Protein AF-A0A1Q2LIF9-F1 (afdb_monomer_lite)

Radius of gyration: 16.35 Å; chains: 1; bounding box: 36×36×46 Å

Sequence (125 aa):
MTSGYIHPVTNRDITDSIAKRSIDFNRHIFSNQCKKQYVRYAAAPLIGGGVLINEVSQVFLYGLMSGVDEKGLGAFAWDILKAQGRKLNKAGVDLESDKENIKELDSVLQDLLPKIPLYKNLGIL

Structure (mmCIF, N/CA/C/O backbone):
data_AF-A0A1Q2LIF9-F1
#
_entry.id   AF-A0A1Q2LIF9-F1
#
loop_
_atom_site.group_PDB
_atom_site.id
_atom_site.type_symbol
_atom_site.label_atom_id
_atom_site.label_alt_id
_atom_site.label_comp_id
_atom_site.label_asym_id
_atom_site.label_entity_id
_atom_site.label_seq_id
_atom_site.pdbx_PDB_ins_code
_atom_site.Cartn_x
_atom_site.Cartn_y
_atom_site.Cartn_z
_atom_site.occupancy
_atom_site.B_iso_or_equiv
_atom_site.auth_seq_id
_atom_site.auth_comp_id
_atom_site.auth_asym_id
_atom_site.auth_atom_id
_atom_site.pdbx_PDB_model_num
ATOM 1 N N . MET A 1 1 ? -7.284 -26.997 -29.382 1.00 43.12 1 MET A N 1
ATOM 2 C CA . MET A 1 1 ? -7.148 -25.893 -28.410 1.00 43.12 1 MET A CA 1
ATOM 3 C C . MET A 1 1 ? -5.666 -25.658 -28.189 1.00 43.12 1 MET A C 1
ATOM 5 O O . MET A 1 1 ? -5.025 -26.484 -27.555 1.00 43.12 1 MET A O 1
ATOM 9 N N . THR A 1 2 ? -5.093 -24.621 -28.794 1.00 40.69 2 THR A N 1
ATOM 10 C CA . THR A 1 2 ? -3.675 -24.295 -28.603 1.00 40.69 2 THR A CA 1
ATOM 11 C C . THR A 1 2 ? -3.536 -23.676 -27.218 1.00 40.69 2 THR A C 1
ATOM 13 O O . THR A 1 2 ? -3.997 -22.561 -26.993 1.00 40.69 2 THR A O 1
ATOM 16 N N . SER A 1 3 ? -2.991 -24.436 -26.268 1.00 49.91 3 SER A N 1
ATOM 17 C CA . SER A 1 3 ? -2.669 -23.944 -24.929 1.00 49.91 3 SER A CA 1
ATOM 18 C C . SER A 1 3 ? -1.650 -22.813 -25.077 1.00 49.91 3 SER A C 1
ATOM 20 O O . 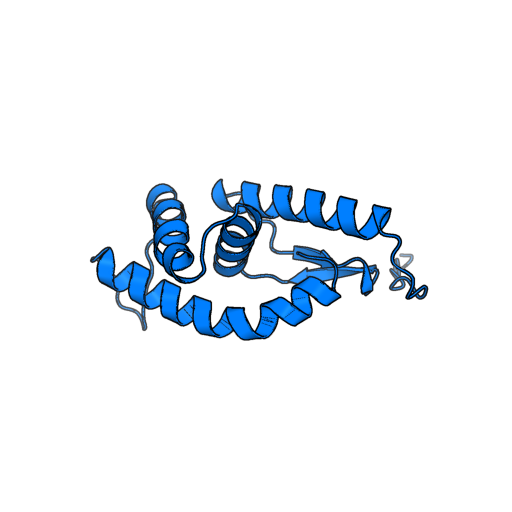SER A 1 3 ? -0.506 -23.056 -25.456 1.00 49.91 3 SER A O 1
ATOM 22 N N . GLY A 1 4 ? -2.086 -21.569 -24.881 1.00 43.19 4 GLY A N 1
ATOM 23 C CA . GLY A 1 4 ? -1.225 -20.393 -24.937 1.00 43.19 4 GLY A CA 1
ATOM 24 C C . GLY A 1 4 ? -0.286 -20.389 -23.738 1.00 43.19 4 GLY A C 1
ATOM 25 O O . GLY A 1 4 ? -0.643 -19.893 -22.675 1.00 43.19 4 GLY A O 1
ATOM 26 N N . TYR A 1 5 ? 0.900 -20.972 -23.891 1.00 51.69 5 TYR A N 1
ATOM 27 C CA . TYR A 1 5 ? 1.946 -20.882 -22.880 1.00 51.69 5 TYR A CA 1
ATOM 28 C C . TYR A 1 5 ? 2.540 -19.473 -22.918 1.00 51.69 5 TYR A C 1
ATOM 30 O O . TYR A 1 5 ? 3.199 -19.087 -23.882 1.00 51.69 5 TYR A O 1
ATOM 38 N N . ILE A 1 6 ? 2.285 -18.694 -21.870 1.00 56.66 6 ILE A N 1
ATOM 39 C CA . ILE A 1 6 ? 2.965 -17.420 -21.644 1.00 56.66 6 ILE A CA 1
ATOM 40 C C . ILE A 1 6 ? 4.330 -17.771 -21.051 1.00 56.66 6 ILE A C 1
ATOM 42 O O . ILE A 1 6 ? 4.413 -18.225 -19.910 1.00 56.66 6 ILE A O 1
ATOM 46 N N . HIS A 1 7 ? 5.397 -17.620 -21.833 1.00 49.25 7 HIS A N 1
ATOM 47 C CA . HIS A 1 7 ? 6.750 -17.743 -21.300 1.00 49.25 7 HIS A CA 1
ATOM 48 C C . HIS A 1 7 ? 7.087 -16.478 -20.497 1.00 49.25 7 HIS A C 1
ATOM 50 O O . HIS A 1 7 ? 6.929 -15.378 -21.034 1.00 49.25 7 HIS A O 1
ATOM 56 N N . PRO A 1 8 ? 7.564 -16.597 -19.243 1.00 58.50 8 PRO A N 1
ATOM 57 C CA . PRO A 1 8 ? 8.128 -15.453 -18.540 1.00 58.50 8 PRO A CA 1
ATOM 58 C C . PRO A 1 8 ? 9.293 -14.897 -19.361 1.00 58.50 8 PRO A C 1
ATOM 60 O O . PRO A 1 8 ? 10.066 -15.661 -19.949 1.00 58.50 8 PRO A O 1
ATOM 63 N N . VAL A 1 9 ? 9.391 -13.568 -19.435 1.00 60.25 9 VAL A N 1
ATOM 64 C CA . VAL A 1 9 ? 10.463 -12.902 -20.178 1.00 60.25 9 VAL A CA 1
ATOM 65 C C . VAL A 1 9 ? 11.810 -13.374 -19.620 1.00 60.25 9 VAL A C 1
ATOM 67 O O . VAL A 1 9 ? 12.089 -13.253 -18.432 1.00 60.25 9 VAL A O 1
ATOM 70 N N . THR A 1 10 ? 12.628 -14.001 -20.463 1.00 51.81 10 THR A N 1
ATOM 71 C CA . THR A 1 10 ? 13.927 -14.570 -20.067 1.00 51.81 10 THR A CA 1
ATOM 72 C C . THR A 1 10 ? 15.042 -13.530 -20.043 1.00 51.81 10 THR A C 1
ATOM 74 O O . THR A 1 10 ? 16.123 -13.809 -19.522 1.00 51.81 10 THR A O 1
ATOM 77 N N . ASN A 1 11 ? 14.787 -12.331 -20.577 1.00 56.97 11 ASN A N 1
ATOM 78 C CA . ASN A 1 11 ? 15.718 -11.220 -20.483 1.00 56.97 11 ASN A CA 1
ATOM 79 C C . ASN A 1 11 ? 15.602 -10.568 -19.099 1.00 56.97 11 ASN A C 1
ATOM 81 O O . ASN A 1 11 ? 14.568 -9.991 -18.769 1.00 56.97 11 ASN A O 1
ATOM 85 N N . ARG A 1 12 ? 16.660 -10.691 -18.293 1.00 57.16 12 ARG A N 1
ATOM 86 C CA . ARG A 1 12 ? 16.733 -10.118 -16.939 1.00 57.16 12 ARG A CA 1
ATOM 87 C C . ARG A 1 12 ? 16.942 -8.604 -16.948 1.00 57.16 12 ARG A C 1
ATOM 89 O O . ARG A 1 12 ? 16.756 -7.972 -15.911 1.00 57.16 12 ARG A O 1
ATOM 96 N N . ASP A 1 13 ? 17.299 -8.035 -18.098 1.00 65.62 13 ASP A N 1
ATOM 97 C CA . ASP A 1 13 ? 17.520 -6.603 -18.242 1.00 65.62 13 ASP A CA 1
ATOM 98 C C . ASP A 1 13 ? 16.179 -5.884 -18.425 1.00 65.62 13 ASP A C 1
ATOM 100 O O . ASP A 1 13 ? 15.670 -5.702 -19.535 1.00 65.62 13 ASP A O 1
ATOM 104 N N . ILE A 1 14 ? 15.583 -5.480 -17.302 1.00 69.19 14 ILE A N 1
ATOM 105 C CA . ILE A 1 14 ? 14.478 -4.523 -17.305 1.00 69.19 14 ILE A CA 1
ATOM 106 C C . ILE A 1 14 ? 15.067 -3.165 -17.677 1.00 69.19 14 ILE A C 1
ATOM 108 O O . ILE A 1 14 ? 15.889 -2.619 -16.946 1.00 69.19 14 ILE A O 1
ATOM 112 N N . THR A 1 15 ? 14.631 -2.587 -18.792 1.00 80.00 15 THR A N 1
ATOM 113 C CA . THR A 1 15 ? 14.965 -1.192 -19.083 1.00 80.00 15 THR A CA 1
ATOM 114 C C . THR A 1 15 ? 14.233 -0.276 -18.105 1.00 80.00 15 THR A C 1
ATOM 116 O O . THR A 1 15 ? 13.072 -0.519 -17.763 1.00 80.00 15 THR A O 1
ATOM 119 N N . ASP A 1 16 ? 14.847 0.849 -17.739 1.00 79.69 16 ASP A N 1
ATOM 120 C CA . ASP A 1 16 ? 14.213 1.860 -16.877 1.00 79.69 16 ASP A CA 1
ATOM 121 C C . ASP A 1 16 ? 12.833 2.297 -17.400 1.00 79.69 16 ASP A C 1
ATOM 123 O O . ASP A 1 16 ? 11.912 2.583 -16.636 1.00 79.69 16 ASP A O 1
ATOM 127 N N . SER A 1 17 ? 12.649 2.289 -18.725 1.00 83.44 17 SER A N 1
ATOM 128 C CA . SER A 1 17 ? 11.373 2.586 -19.378 1.00 83.44 17 SER A CA 1
ATOM 129 C C . SER A 1 17 ? 10.277 1.546 -19.105 1.00 83.44 17 SER A C 1
ATOM 131 O O . SER A 1 17 ? 9.112 1.925 -18.968 1.00 83.44 17 SER A O 1
ATOM 133 N N . ILE A 1 18 ? 10.618 0.255 -19.009 1.00 84.69 18 ILE A N 1
ATOM 134 C CA . ILE A 1 18 ? 9.679 -0.827 -18.675 1.00 84.69 18 ILE A CA 1
ATOM 135 C C . ILE A 1 18 ? 9.335 -0.773 -17.187 1.00 84.69 18 ILE A C 1
ATOM 137 O O . ILE A 1 18 ? 8.155 -0.861 -16.838 1.00 84.69 18 ILE A O 1
ATOM 141 N N . ALA A 1 19 ? 10.338 -0.577 -16.326 1.00 84.62 19 ALA A N 1
ATOM 142 C CA . ALA A 1 19 ? 10.132 -0.421 -14.888 1.00 84.62 19 ALA A CA 1
ATOM 143 C C . ALA A 1 19 ? 9.198 0.762 -14.603 1.00 84.62 19 ALA A C 1
ATOM 145 O O . ALA A 1 19 ? 8.153 0.588 -13.982 1.00 84.62 19 ALA A O 1
ATOM 146 N N . LYS A 1 20 ? 9.490 1.938 -15.174 1.00 88.94 20 LYS A N 1
ATOM 147 C CA . LYS A 1 20 ? 8.671 3.144 -15.002 1.00 88.94 20 LYS A CA 1
ATOM 148 C C . LYS A 1 20 ? 7.223 2.945 -15.452 1.00 88.94 20 LYS A C 1
ATOM 150 O O . LYS A 1 20 ? 6.305 3.260 -14.705 1.00 88.94 20 LYS A O 1
ATOM 155 N N . ARG A 1 21 ? 7.002 2.371 -16.641 1.00 90.25 21 ARG A N 1
ATOM 156 C CA . ARG A 1 21 ? 5.643 2.089 -17.141 1.00 90.25 21 ARG A CA 1
ATOM 157 C C . ARG A 1 21 ? 4.889 1.104 -16.250 1.00 90.25 21 ARG A C 1
ATOM 159 O O . ARG A 1 21 ? 3.689 1.270 -16.057 1.00 90.25 21 ARG A O 1
ATOM 166 N N . SER A 1 22 ? 5.580 0.095 -15.721 1.00 91.00 22 SER A N 1
ATOM 167 C CA . SER A 1 22 ? 4.980 -0.892 -14.819 1.00 91.00 22 SER A CA 1
ATOM 168 C C . SER A 1 22 ? 4.588 -0.256 -13.487 1.00 91.00 22 SER A C 1
ATOM 170 O O . SER A 1 22 ? 3.481 -0.486 -13.013 1.00 91.00 22 SER A O 1
ATOM 172 N N . ILE A 1 23 ? 5.441 0.610 -12.935 1.00 92.56 23 ILE A N 1
ATOM 173 C CA . ILE A 1 23 ? 5.164 1.394 -11.725 1.00 92.56 23 ILE A CA 1
ATOM 174 C C . ILE A 1 23 ? 3.966 2.330 -11.949 1.00 92.56 23 ILE A C 1
ATOM 176 O O . ILE A 1 23 ? 3.054 2.361 -11.124 1.00 92.56 23 ILE A O 1
ATOM 180 N N . ASP A 1 24 ? 3.910 3.047 -13.076 1.00 92.81 24 ASP A N 1
ATOM 181 C CA . ASP A 1 24 ? 2.786 3.933 -13.417 1.00 92.81 24 ASP A CA 1
ATOM 182 C C . ASP A 1 24 ? 1.472 3.149 -13.584 1.00 92.81 24 ASP A C 1
ATOM 184 O O . ASP A 1 24 ? 0.418 3.560 -13.087 1.00 92.81 24 ASP A O 1
ATOM 188 N N . PHE A 1 25 ? 1.533 1.983 -14.233 1.00 92.56 25 PHE A N 1
ATOM 189 C CA . PHE A 1 25 ? 0.393 1.078 -14.363 1.00 92.56 25 PHE A CA 1
ATOM 190 C C . PHE A 1 25 ? -0.071 0.552 -12.998 1.00 92.56 25 PHE A C 1
ATOM 192 O O . PHE A 1 25 ? -1.254 0.648 -12.671 1.00 92.56 25 PHE A O 1
ATOM 199 N N . ASN A 1 26 ? 0.850 0.064 -12.166 1.00 94.44 26 ASN A N 1
ATOM 200 C CA . ASN A 1 26 ? 0.551 -0.435 -10.825 1.00 94.44 26 ASN A CA 1
ATOM 201 C C . ASN A 1 26 ? -0.045 0.654 -9.936 1.00 94.44 26 ASN A C 1
ATOM 203 O O . ASN A 1 26 ? -1.041 0.409 -9.261 1.00 94.44 26 ASN A O 1
ATOM 207 N N . ARG A 1 27 ? 0.481 1.882 -10.005 1.00 93.56 27 ARG A N 1
ATOM 208 C CA . ARG A 1 27 ? -0.093 3.050 -9.327 1.00 93.56 27 ARG A CA 1
ATOM 209 C C . ARG A 1 27 ? -1.555 3.254 -9.714 1.00 93.56 27 ARG A C 1
ATOM 211 O O . ARG A 1 27 ? -2.388 3.482 -8.838 1.00 93.56 27 ARG A O 1
ATOM 218 N N . HIS A 1 28 ? -1.878 3.163 -11.006 1.00 92.44 28 HIS A N 1
ATOM 219 C CA . HIS A 1 28 ? -3.254 3.288 -11.478 1.00 92.44 28 HIS A CA 1
ATOM 220 C C . HIS A 1 28 ? -4.144 2.162 -10.930 1.00 92.44 28 HIS A C 1
ATOM 222 O O . HIS A 1 28 ? -5.215 2.444 -10.391 1.00 92.44 28 HIS A O 1
ATOM 228 N N . ILE A 1 29 ? -3.676 0.912 -10.981 1.00 91.56 29 ILE A N 1
ATOM 229 C CA . ILE A 1 29 ? -4.379 -0.244 -10.407 1.00 91.56 29 ILE A CA 1
ATOM 230 C C . ILE A 1 29 ? -4.645 -0.056 -8.910 1.00 91.56 29 ILE A C 1
ATOM 232 O O . ILE A 1 29 ? -5.785 -0.195 -8.467 1.00 91.56 29 ILE A O 1
ATOM 236 N N . PHE A 1 30 ? -3.638 0.34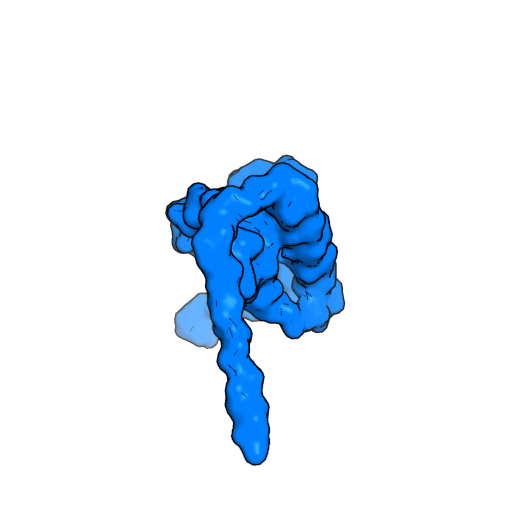1 -8.133 1.00 92.81 30 PHE A N 1
ATOM 237 C CA . PHE A 1 30 ? -3.809 0.545 -6.697 1.00 92.81 30 PHE A CA 1
ATOM 238 C C . PHE A 1 30 ? -4.737 1.732 -6.393 1.00 92.81 30 PHE A C 1
ATOM 240 O O . PHE A 1 30 ? -5.542 1.665 -5.466 1.00 92.81 30 PHE A O 1
ATOM 247 N N . SER A 1 31 ? -4.725 2.781 -7.222 1.00 90.56 31 SER A N 1
ATOM 248 C CA . SER A 1 31 ? -5.678 3.895 -7.103 1.00 90.56 31 SER A CA 1
ATOM 249 C C . SER A 1 31 ? -7.132 3.464 -7.352 1.00 90.56 31 SER A C 1
ATOM 251 O O . SER A 1 31 ? -8.060 3.995 -6.739 1.00 90.56 31 SER A O 1
ATOM 253 N N . ASN A 1 32 ? -7.344 2.471 -8.220 1.00 88.06 32 ASN A N 1
ATOM 254 C CA . ASN A 1 32 ? -8.659 1.898 -8.502 1.00 88.06 32 ASN A CA 1
ATOM 255 C C . ASN A 1 32 ? -9.137 1.002 -7.351 1.00 88.06 32 ASN A C 1
ATOM 257 O O . ASN A 1 32 ? -10.328 1.002 -7.025 1.00 88.06 32 ASN A O 1
ATOM 261 N N . GLN A 1 33 ? -8.214 0.330 -6.656 1.00 85.81 33 GLN A N 1
ATOM 262 C CA . GLN A 1 33 ? -8.522 -0.417 -5.436 1.00 85.81 33 GLN A CA 1
ATOM 263 C C . GLN A 1 33 ? -9.090 0.504 -4.339 1.00 85.81 33 GLN A C 1
ATOM 265 O O . GLN A 1 33 ? -10.029 0.127 -3.631 1.00 85.81 33 GLN A O 1
ATOM 270 N N . CYS A 1 34 ? -8.629 1.759 -4.268 1.00 81.81 34 CYS A N 1
ATOM 271 C CA . CYS A 1 34 ? -9.207 2.795 -3.401 1.00 81.81 34 CYS A CA 1
ATOM 272 C C . CYS A 1 34 ? -10.644 3.200 -3.798 1.00 81.81 34 CYS A C 1
ATOM 274 O O . CYS A 1 34 ? -11.369 3.762 -2.979 1.00 81.81 34 CYS A O 1
ATOM 276 N N . LYS A 1 35 ? -11.103 2.862 -5.010 1.00 84.19 35 LYS A N 1
ATOM 277 C CA . LYS A 1 35 ? -12.439 3.169 -5.557 1.00 84.19 35 LYS A CA 1
ATOM 278 C C . LYS A 1 35 ? -13.359 1.938 -5.670 1.00 84.19 35 LYS A C 1
ATOM 280 O O . LYS A 1 35 ? -14.314 1.975 -6.440 1.00 84.19 35 LYS A O 1
ATOM 285 N N . LYS A 1 36 ? -13.096 0.853 -4.921 1.00 76.75 36 LYS A N 1
ATOM 286 C CA . LYS A 1 36 ? -13.832 -0.440 -4.981 1.00 76.75 36 LYS A CA 1
ATOM 287 C C . LYS A 1 36 ? -13.739 -1.196 -6.319 1.00 76.75 36 LYS A C 1
ATOM 289 O O . LYS A 1 36 ? -14.594 -2.029 -6.612 1.00 76.75 36 LYS A O 1
ATOM 294 N N . GLN A 1 37 ? -12.709 -0.960 -7.126 1.00 71.75 37 GLN A N 1
ATOM 295 C CA . GLN A 1 37 ? -12.464 -1.758 -8.330 1.00 71.75 37 GLN A CA 1
ATOM 296 C C . GLN A 1 37 ? -11.397 -2.816 -8.046 1.00 71.75 37 GLN A C 1
ATOM 298 O O . GLN A 1 37 ? -10.265 -2.487 -7.709 1.00 71.75 37 GLN A O 1
ATOM 303 N N . TYR A 1 38 ? -11.779 -4.090 -8.156 1.00 69.25 38 TYR A N 1
ATOM 304 C CA . TYR A 1 38 ? -10.987 -5.208 -7.646 1.00 69.25 38 TYR A CA 1
ATOM 305 C C . TYR A 1 38 ? -10.058 -5.791 -8.708 1.00 69.25 38 TYR A C 1
ATOM 307 O O . TYR A 1 38 ? -10.442 -6.680 -9.467 1.00 69.25 38 TYR A O 1
ATOM 315 N N . VAL A 1 39 ? -8.810 -5.328 -8.726 1.00 81.94 39 VAL A N 1
ATOM 316 C CA . VAL A 1 39 ? -7.730 -5.964 -9.489 1.00 81.94 39 VAL A CA 1
ATOM 317 C C . VAL A 1 39 ? -6.675 -6.427 -8.499 1.00 81.94 39 VAL A C 1
ATOM 319 O O . VAL A 1 39 ? -6.000 -5.624 -7.876 1.00 81.94 39 VAL A O 1
ATOM 322 N N . ARG A 1 40 ? -6.527 -7.743 -8.331 1.00 84.56 40 ARG A N 1
ATOM 323 C CA . ARG A 1 40 ? -5.662 -8.332 -7.289 1.00 84.56 40 ARG A CA 1
ATOM 324 C C . ARG A 1 40 ? -4.208 -8.543 -7.712 1.00 84.56 40 ARG A C 1
ATOM 326 O O . ARG A 1 40 ? -3.415 -9.043 -6.922 1.00 84.56 40 ARG A O 1
ATOM 333 N N . TYR A 1 41 ? -3.859 -8.193 -8.944 1.00 88.81 41 TYR A N 1
ATOM 334 C CA . TYR A 1 41 ? -2.538 -8.449 -9.506 1.00 88.81 41 TYR A CA 1
ATOM 335 C C . TYR A 1 41 ? -1.814 -7.141 -9.803 1.00 88.81 41 TYR A C 1
ATOM 337 O O . TYR A 1 41 ? -2.381 -6.247 -10.427 1.00 88.81 41 TYR A O 1
ATOM 345 N N . ALA A 1 42 ? -0.553 -7.063 -9.386 1.00 90.94 42 ALA A N 1
ATOM 346 C CA . ALA A 1 42 ? 0.382 -6.028 -9.806 1.00 90.94 42 ALA A CA 1
ATOM 347 C C . ALA A 1 42 ? 1.278 -6.567 -10.923 1.00 90.94 42 ALA A C 1
ATOM 349 O O . ALA A 1 42 ? 1.704 -7.722 -10.872 1.00 90.94 42 ALA A O 1
ATOM 350 N N . ALA A 1 43 ? 1.584 -5.740 -11.916 1.00 91.06 43 ALA A N 1
ATOM 351 C CA . ALA A 1 43 ? 2.565 -6.053 -12.941 1.00 91.06 43 ALA A CA 1
ATOM 352 C C . ALA A 1 43 ? 3.968 -6.130 -12.319 1.00 91.06 43 ALA A C 1
ATOM 354 O O . ALA A 1 43 ? 4.412 -5.197 -11.653 1.00 91.06 43 ALA A O 1
ATOM 355 N N . ALA A 1 44 ? 4.661 -7.240 -12.556 1.00 90.38 44 ALA A N 1
ATOM 356 C CA . ALA A 1 44 ? 6.017 -7.504 -12.097 1.00 90.38 44 ALA A CA 1
ATOM 357 C C . ALA A 1 44 ? 6.923 -7.718 -13.322 1.00 90.38 44 ALA A C 1
ATOM 359 O O . ALA A 1 44 ? 7.067 -8.856 -13.793 1.00 90.38 44 ALA A O 1
ATOM 360 N N . PRO A 1 45 ? 7.512 -6.640 -13.877 1.00 87.12 45 PRO A N 1
ATOM 361 C CA . PRO A 1 45 ? 8.311 -6.708 -15.099 1.00 87.12 45 PRO A CA 1
ATOM 362 C C . PRO A 1 45 ? 9.497 -7.671 -15.002 1.00 87.12 45 PRO A C 1
ATOM 364 O O . PRO A 1 45 ? 9.799 -8.323 -15.997 1.00 87.12 45 PRO A O 1
ATOM 367 N N . LEU A 1 46 ? 10.115 -7.830 -13.820 1.00 85.38 46 LEU A N 1
ATOM 368 C CA . LEU A 1 46 ? 11.285 -8.706 -13.645 1.00 85.38 46 LEU A CA 1
ATOM 369 C C . LEU A 1 46 ? 11.009 -10.166 -14.016 1.00 85.38 46 LEU A C 1
ATOM 371 O O . LEU A 1 46 ? 11.879 -10.856 -14.535 1.00 85.38 46 LEU A O 1
ATOM 375 N N . ILE A 1 47 ? 9.799 -10.639 -13.727 1.00 85.06 47 ILE A N 1
ATOM 376 C CA . ILE A 1 47 ? 9.377 -12.014 -14.013 1.00 85.06 47 ILE A CA 1
ATOM 377 C C . ILE A 1 47 ? 8.472 -12.090 -15.251 1.00 85.06 47 ILE A C 1
ATOM 379 O O . ILE A 1 47 ? 7.954 -13.159 -15.566 1.00 85.06 47 ILE A O 1
ATOM 383 N N . GLY A 1 48 ? 8.254 -10.964 -15.942 1.00 79.81 48 GLY A N 1
ATOM 384 C CA . GLY A 1 48 ? 7.378 -10.870 -17.111 1.00 79.81 48 GLY A CA 1
ATOM 385 C C . GLY A 1 48 ? 5.927 -11.267 -16.830 1.00 79.81 48 GLY A C 1
ATOM 386 O O . GLY A 1 48 ? 5.281 -11.843 -17.701 1.00 79.81 48 GLY A O 1
ATOM 387 N N . GLY A 1 49 ? 5.427 -11.020 -15.615 1.00 85.62 49 GLY A N 1
ATOM 388 C CA . GLY A 1 49 ? 4.137 -11.542 -15.159 1.00 85.62 49 GLY A CA 1
ATOM 389 C C . GLY A 1 49 ? 3.427 -10.649 -14.144 1.00 85.62 49 GLY A C 1
ATOM 390 O O . GLY A 1 49 ? 3.749 -9.472 -13.995 1.00 85.62 49 GLY A O 1
ATOM 391 N N . GLY A 1 50 ? 2.437 -11.218 -13.453 1.00 87.50 50 GLY A N 1
ATOM 392 C CA . GLY A 1 50 ? 1.682 -10.549 -12.394 1.00 87.50 50 GLY A CA 1
ATOM 393 C C . GLY A 1 50 ? 1.902 -11.207 -11.033 1.00 87.50 50 GLY A C 1
ATOM 394 O O . GLY A 1 50 ? 1.919 -12.432 -10.934 1.00 87.50 50 GLY A O 1
ATOM 395 N N . VAL A 1 51 ? 2.032 -10.403 -9.979 1.00 90.31 51 VAL A N 1
ATOM 396 C CA . VAL A 1 51 ? 2.118 -10.874 -8.590 1.00 90.31 51 VAL A CA 1
ATOM 397 C C . VAL A 1 51 ? 0.813 -10.570 -7.876 1.00 90.31 51 VAL A C 1
ATOM 399 O O . VAL A 1 51 ? 0.289 -9.460 -7.966 1.00 90.31 51 VAL A O 1
ATOM 402 N N . LEU A 1 52 ? 0.277 -11.570 -7.176 1.00 90.94 52 LEU A N 1
ATOM 403 C CA . LEU A 1 52 ? -0.915 -11.404 -6.357 1.00 90.94 52 LEU A CA 1
ATOM 404 C C . LEU A 1 52 ? -0.583 -10.512 -5.155 1.00 90.94 52 LEU A C 1
ATOM 406 O O . LEU A 1 52 ? 0.258 -10.864 -4.330 1.00 90.94 52 LEU A O 1
ATOM 410 N N . ILE A 1 53 ? -1.281 -9.386 -5.041 1.00 90.50 53 ILE A N 1
ATOM 411 C CA . ILE A 1 53 ? -1.215 -8.489 -3.889 1.00 90.50 53 ILE A CA 1
ATOM 412 C C . ILE A 1 53 ? -2.635 -8.315 -3.364 1.00 90.50 53 ILE A C 1
ATOM 414 O O . ILE A 1 53 ? -3.542 -7.912 -4.094 1.00 90.50 53 ILE A O 1
ATOM 418 N N . ASN A 1 54 ? -2.835 -8.638 -2.089 1.00 88.31 54 ASN A N 1
ATOM 419 C CA . ASN A 1 54 ? -4.109 -8.468 -1.402 1.00 88.31 54 ASN A CA 1
ATOM 420 C C . ASN A 1 54 ? -4.526 -6.993 -1.345 1.00 88.31 54 ASN A C 1
ATOM 422 O O . ASN A 1 54 ? -3.711 -6.075 -1.311 1.00 88.31 54 ASN A O 1
ATOM 426 N N . GLU A 1 55 ? -5.833 -6.788 -1.269 1.00 87.81 55 GLU A N 1
ATOM 427 C CA . GLU A 1 55 ? -6.491 -5.488 -1.406 1.00 87.81 55 GLU A CA 1
ATOM 428 C C . GLU A 1 55 ? -5.989 -4.443 -0.400 1.00 87.81 55 GLU A C 1
ATOM 430 O O . GLU A 1 55 ? -5.694 -3.314 -0.780 1.00 87.81 55 GLU A O 1
ATOM 435 N N . VAL A 1 56 ? -5.836 -4.827 0.870 1.00 89.38 56 VAL A N 1
ATOM 436 C CA . VAL A 1 56 ? -5.333 -3.932 1.925 1.00 89.38 56 VAL A CA 1
ATOM 437 C C . VAL A 1 56 ? -3.878 -3.540 1.660 1.00 89.38 56 VAL A C 1
ATOM 439 O O . VAL A 1 56 ? -3.522 -2.369 1.761 1.00 89.38 56 VAL A O 1
ATOM 442 N N . SER A 1 57 ? -3.039 -4.489 1.238 1.00 91.75 57 SER A N 1
ATOM 443 C CA . SER A 1 57 ? -1.650 -4.179 0.902 1.00 91.75 57 SER A CA 1
ATOM 444 C C . SER A 1 57 ? -1.533 -3.295 -0.330 1.00 91.75 57 SER A C 1
ATOM 446 O O . SER A 1 57 ? -0.675 -2.426 -0.340 1.00 91.75 57 SER A O 1
ATOM 448 N N . GLN A 1 58 ? -2.409 -3.422 -1.328 1.00 92.50 58 GLN A N 1
ATOM 449 C CA . GLN A 1 58 ? -2.434 -2.476 -2.449 1.00 92.50 58 GLN A CA 1
ATOM 450 C C . GLN A 1 58 ? -2.745 -1.044 -1.999 1.00 92.50 58 GLN A C 1
ATOM 452 O O . GLN A 1 58 ? -2.124 -0.109 -2.496 1.00 92.50 58 GLN A O 1
ATOM 457 N N . VAL A 1 59 ? -3.649 -0.863 -1.030 1.00 93.00 59 VAL A N 1
ATOM 458 C CA . VAL A 1 59 ? -3.935 0.459 -0.447 1.00 93.00 59 VAL A CA 1
ATOM 459 C C . VAL A 1 59 ? -2.707 1.013 0.284 1.00 93.00 59 VAL A C 1
ATOM 461 O O . VAL A 1 59 ? -2.362 2.179 0.093 1.00 93.00 59 VAL A O 1
ATOM 464 N N . PHE A 1 60 ? -1.989 0.184 1.048 1.00 94.38 60 PHE A N 1
ATOM 465 C CA . PHE A 1 60 ? -0.728 0.599 1.675 1.00 94.38 60 PHE A CA 1
ATOM 466 C C . PHE A 1 60 ? 0.346 0.972 0.647 1.00 94.38 60 PHE A C 1
ATOM 468 O O . PHE A 1 60 ? 0.996 2.007 0.783 1.00 94.38 60 PHE A O 1
ATOM 475 N N . LEU A 1 61 ? 0.510 0.169 -0.409 1.00 93.56 61 LEU A N 1
ATOM 476 C CA . LEU A 1 61 ? 1.453 0.454 -1.492 1.00 93.56 61 LEU A CA 1
ATOM 477 C C . LEU A 1 61 ? 1.092 1.758 -2.209 1.00 93.56 61 LEU A C 1
ATOM 479 O O . LEU A 1 61 ? 1.977 2.565 -2.476 1.00 93.56 61 LEU A O 1
ATOM 483 N N . TYR A 1 62 ? -0.195 2.020 -2.445 1.00 94.69 62 TYR A N 1
ATOM 484 C CA . TYR A 1 62 ? -0.651 3.296 -2.991 1.00 94.69 62 TYR A CA 1
ATOM 485 C C . TYR A 1 62 ? -0.296 4.482 -2.085 1.00 94.69 62 TYR A C 1
ATOM 487 O O . TYR A 1 62 ? 0.170 5.508 -2.583 1.00 94.69 62 TYR A O 1
ATOM 495 N N . GLY A 1 63 ? -0.471 4.339 -0.766 1.00 94.19 63 GLY A N 1
ATOM 496 C CA . GLY A 1 63 ? -0.069 5.348 0.217 1.00 94.19 63 GLY A CA 1
ATOM 497 C C . GLY A 1 63 ? 1.430 5.645 0.154 1.00 94.19 63 GLY A C 1
ATOM 498 O O . GLY A 1 63 ? 1.822 6.799 -0.009 1.00 94.19 63 GLY A O 1
ATOM 499 N N . LEU A 1 64 ? 2.267 4.603 0.159 1.00 92.94 64 LEU A N 1
ATOM 500 C CA . LEU A 1 64 ? 3.725 4.725 0.026 1.00 92.94 64 LEU A CA 1
ATOM 501 C C . LEU A 1 64 ? 4.129 5.430 -1.271 1.00 92.94 64 LEU A C 1
ATOM 503 O O . LEU A 1 64 ? 4.933 6.358 -1.263 1.00 92.94 64 LEU A O 1
ATOM 507 N N . MET A 1 65 ? 3.529 5.028 -2.393 1.00 91.88 65 MET A N 1
ATOM 508 C CA . MET A 1 65 ? 3.762 5.649 -3.697 1.00 91.88 65 MET A CA 1
ATOM 509 C C . MET A 1 65 ? 3.305 7.112 -3.751 1.00 91.88 65 MET A C 1
ATOM 511 O O . MET A 1 65 ? 3.762 7.856 -4.623 1.00 91.88 65 MET A O 1
ATOM 515 N N . SER A 1 66 ? 2.386 7.512 -2.871 1.00 91.94 66 SER A N 1
ATOM 516 C CA . SER A 1 66 ? 1.860 8.876 -2.741 1.00 91.94 66 SER A CA 1
ATOM 517 C C . SER A 1 66 ? 2.630 9.719 -1.717 1.00 91.94 66 SER A C 1
ATOM 519 O O . SER A 1 66 ? 2.285 10.879 -1.516 1.00 91.94 66 SER A O 1
ATOM 521 N N . GLY A 1 67 ? 3.677 9.163 -1.095 1.00 92.12 67 GLY A N 1
ATOM 522 C CA . GLY A 1 67 ? 4.525 9.861 -0.126 1.00 92.12 67 GLY A CA 1
ATOM 523 C C . GLY A 1 67 ? 4.024 9.809 1.319 1.00 92.12 67 GLY A C 1
ATOM 524 O O . GLY A 1 67 ? 4.482 10.599 2.136 1.00 92.12 67 GLY A O 1
ATOM 525 N N . VAL A 1 68 ? 3.090 8.910 1.647 1.00 93.69 68 VAL A N 1
ATOM 526 C CA . VAL A 1 68 ? 2.640 8.703 3.030 1.00 93.69 68 VAL A CA 1
ATOM 527 C C . VAL A 1 68 ? 3.711 7.938 3.807 1.00 93.69 68 VAL A C 1
ATOM 529 O O . VAL A 1 68 ? 4.137 6.859 3.390 1.00 93.69 68 VAL A O 1
ATOM 532 N N . ASP A 1 69 ? 4.115 8.484 4.953 1.00 91.06 69 ASP A N 1
ATOM 533 C CA . ASP A 1 69 ? 5.042 7.828 5.873 1.00 91.06 69 ASP A CA 1
ATOM 534 C C . ASP A 1 69 ? 4.464 6.531 6.442 1.00 91.06 69 ASP A C 1
ATOM 536 O O . ASP A 1 69 ? 3.262 6.423 6.684 1.00 91.06 69 ASP A O 1
ATOM 540 N N . GLU A 1 70 ? 5.336 5.579 6.776 1.00 88.75 70 GLU A N 1
ATOM 541 C CA . GLU A 1 70 ? 4.953 4.286 7.358 1.00 88.75 70 GLU A CA 1
ATOM 542 C C . GLU A 1 70 ? 4.011 4.426 8.565 1.00 88.75 70 GLU A C 1
ATOM 544 O O . GLU A 1 70 ? 2.996 3.741 8.647 1.00 88.75 70 GLU A O 1
ATOM 549 N N . LYS A 1 71 ? 4.289 5.388 9.455 1.00 89.44 71 LYS A N 1
ATOM 550 C CA . LYS A 1 71 ? 3.466 5.670 10.645 1.00 89.44 71 LYS A CA 1
ATOM 551 C C . LYS A 1 71 ? 2.069 6.210 10.315 1.00 89.44 71 LYS A C 1
ATOM 553 O O . LYS A 1 71 ? 1.182 6.149 11.158 1.00 89.44 71 LYS A O 1
ATOM 558 N N . GLY A 1 72 ? 1.888 6.790 9.129 1.00 91.56 72 GLY A N 1
ATOM 559 C CA . GLY A 1 72 ? 0.618 7.340 8.651 1.00 91.56 72 GLY A CA 1
ATOM 560 C C . GLY A 1 72 ? -0.183 6.373 7.777 1.00 91.56 72 GLY A C 1
ATOM 561 O O . GLY A 1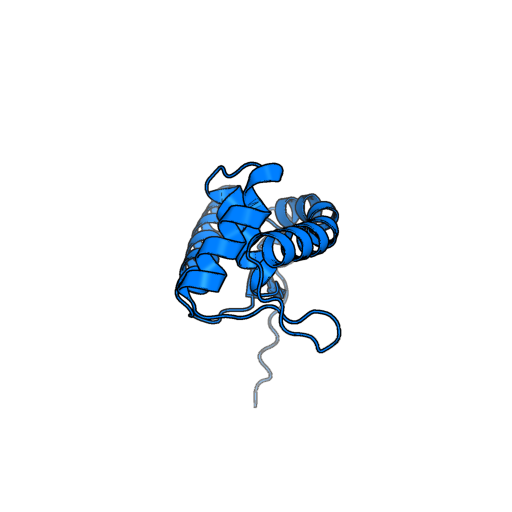 72 ? -1.357 6.630 7.511 1.00 91.56 72 GLY A O 1
ATOM 562 N N . LEU A 1 73 ? 0.412 5.257 7.339 1.00 93.06 73 LEU A N 1
ATOM 563 C CA . LEU A 1 73 ? -0.231 4.311 6.423 1.00 93.06 73 LEU A CA 1
ATOM 564 C C . LEU A 1 73 ? -1.458 3.626 7.024 1.00 93.06 73 LEU A C 1
ATOM 566 O O . LEU A 1 73 ? -2.436 3.431 6.303 1.00 93.06 73 LEU A O 1
ATOM 570 N N . GLY A 1 74 ? -1.433 3.285 8.315 1.00 92.75 74 GLY A N 1
ATOM 571 C CA . GLY A 1 74 ? -2.579 2.685 9.004 1.00 92.75 74 GLY A CA 1
ATOM 572 C C . GLY A 1 74 ? -3.807 3.596 8.973 1.00 92.75 74 GLY A C 1
ATOM 573 O O . GLY A 1 74 ? -4.888 3.171 8.566 1.00 92.75 74 GLY A O 1
ATOM 574 N N . ALA A 1 75 ? -3.622 4.875 9.314 1.00 92.12 75 ALA A N 1
ATOM 575 C CA . ALA A 1 75 ? -4.679 5.885 9.256 1.00 92.12 75 ALA A CA 1
ATOM 576 C C . ALA A 1 75 ? -5.168 6.124 7.817 1.00 92.12 75 ALA A C 1
ATOM 578 O O . ALA A 1 75 ? -6.368 6.088 7.561 1.00 92.12 75 ALA A O 1
ATOM 579 N N . PHE A 1 76 ? -4.241 6.266 6.864 1.00 93.75 76 PHE A N 1
ATOM 580 C CA . PHE A 1 76 ? -4.566 6.440 5.447 1.00 93.75 76 PHE A CA 1
ATOM 581 C C . PHE A 1 76 ? -5.407 5.283 4.887 1.00 93.75 76 PHE A C 1
ATOM 583 O O . PHE A 1 76 ? -6.412 5.498 4.207 1.00 93.75 76 PHE A O 1
ATOM 590 N N . ALA A 1 77 ? -5.015 4.041 5.179 1.00 92.50 77 ALA A N 1
ATOM 591 C CA . ALA A 1 77 ? -5.762 2.871 4.741 1.00 92.50 77 ALA A CA 1
ATOM 592 C C . ALA A 1 77 ? -7.131 2.788 5.422 1.00 92.50 77 ALA A C 1
ATOM 594 O O . ALA A 1 77 ? -8.109 2.423 4.766 1.00 92.50 77 ALA A O 1
ATOM 595 N N . TRP A 1 78 ? -7.221 3.157 6.704 1.00 92.56 78 TRP A N 1
ATOM 596 C CA . TRP A 1 78 ? -8.492 3.191 7.418 1.00 92.56 78 TRP A CA 1
ATOM 597 C C . TRP A 1 78 ? -9.474 4.180 6.796 1.00 92.56 78 TRP A C 1
ATOM 599 O O . TRP A 1 78 ? -10.611 3.798 6.538 1.00 92.56 78 TRP A O 1
ATOM 609 N N . ASP A 1 79 ? -9.040 5.399 6.468 1.00 91.81 79 ASP A N 1
ATOM 610 C CA . ASP A 1 79 ? -9.901 6.409 5.840 1.00 91.81 79 ASP A CA 1
ATOM 611 C C . ASP A 1 79 ? -10.509 5.904 4.524 1.00 91.81 79 ASP A C 1
ATOM 613 O O . ASP A 1 79 ? -11.707 6.065 4.273 1.00 91.81 79 ASP A O 1
ATOM 617 N N . ILE A 1 80 ? -9.709 5.212 3.708 1.00 90.81 80 ILE A N 1
ATOM 618 C CA . ILE A 1 80 ? -10.169 4.609 2.452 1.00 90.81 80 ILE A CA 1
ATOM 619 C C . ILE A 1 80 ? -11.160 3.474 2.724 1.00 90.81 80 ILE A C 1
ATOM 621 O O . ILE A 1 80 ? -12.236 3.437 2.128 1.00 90.81 80 ILE A O 1
ATOM 625 N N . LEU A 1 81 ? -10.833 2.544 3.625 1.00 88.25 81 LEU A N 1
ATOM 626 C CA . LEU A 1 81 ? -11.69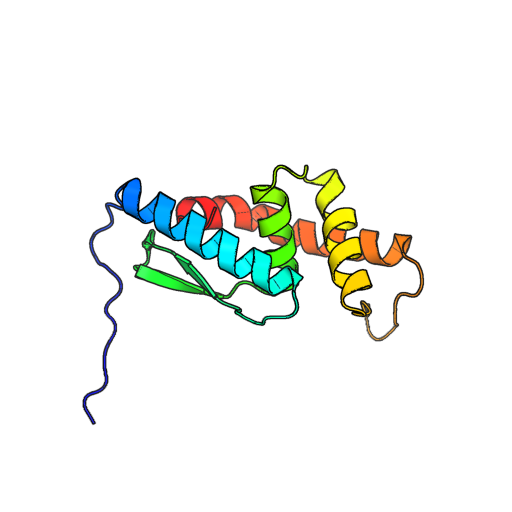2 1.398 3.937 1.00 88.25 81 LEU A CA 1
ATOM 627 C C . LEU A 1 81 ? -13.022 1.834 4.572 1.00 88.25 81 LEU A C 1
ATOM 629 O O . LEU A 1 81 ? -14.082 1.325 4.194 1.00 88.25 81 LEU A O 1
ATOM 633 N N . LYS A 1 82 ? -12.981 2.830 5.461 1.00 88.81 82 LYS A N 1
ATOM 634 C CA . LYS A 1 82 ? -14.148 3.442 6.101 1.00 88.81 82 LYS A CA 1
ATOM 635 C C . LYS A 1 82 ? -15.036 4.151 5.084 1.00 88.81 82 LYS A C 1
ATOM 637 O O . LYS A 1 82 ? -16.242 3.915 5.076 1.00 88.81 82 LYS A O 1
ATOM 642 N N . ALA A 1 83 ? -14.462 4.936 4.168 1.00 87.25 83 ALA A N 1
ATOM 643 C CA . ALA A 1 83 ? -15.209 5.561 3.070 1.00 87.25 83 ALA A CA 1
ATOM 644 C C . ALA A 1 83 ? -15.842 4.523 2.125 1.00 87.25 83 ALA A C 1
ATOM 646 O O . ALA A 1 83 ? -16.916 4.737 1.564 1.00 87.25 83 ALA A O 1
ATOM 647 N N . GLN A 1 84 ? -15.212 3.356 1.984 1.00 85.25 84 GLN A N 1
ATOM 648 C CA . GLN A 1 84 ? -15.770 2.218 1.260 1.00 85.25 84 GLN A CA 1
ATOM 649 C C . GLN A 1 84 ? -16.854 1.459 2.053 1.00 85.25 84 GLN A C 1
ATOM 651 O O . GLN A 1 84 ? -17.466 0.540 1.505 1.00 85.25 84 GLN A O 1
ATOM 656 N N . GLY A 1 85 ? -17.129 1.807 3.310 1.00 81.56 85 GLY A N 1
ATOM 657 C CA . GLY A 1 85 ? -18.074 1.086 4.166 1.00 81.56 85 GLY A CA 1
ATOM 658 C C . GLY A 1 85 ? -17.616 -0.333 4.512 1.00 81.56 85 GLY A C 1
ATOM 659 O O . GLY A 1 85 ? -18.450 -1.198 4.776 1.00 81.56 85 GLY A O 1
ATOM 660 N N . ARG A 1 86 ? -16.304 -0.604 4.457 1.00 79.38 86 ARG A N 1
ATOM 661 C CA . ARG A 1 86 ? -15.731 -1.878 4.899 1.00 79.38 86 ARG A CA 1
ATOM 662 C C . ARG A 1 86 ? -15.560 -1.850 6.413 1.00 79.38 86 ARG A C 1
ATOM 664 O O . ARG A 1 86 ? -15.050 -0.879 6.962 1.00 79.38 86 ARG A O 1
ATOM 671 N N . LYS A 1 87 ? -15.962 -2.937 7.066 1.00 75.44 87 LYS A N 1
ATOM 672 C CA . LYS A 1 87 ? -15.686 -3.187 8.481 1.00 75.44 87 LYS A CA 1
ATOM 673 C C . LYS A 1 87 ? -14.527 -4.165 8.588 1.00 75.44 87 LYS A C 1
ATOM 675 O O . LYS A 1 87 ? -14.486 -5.130 7.823 1.00 75.44 87 LYS A O 1
ATOM 680 N N . LEU A 1 88 ? -13.593 -3.908 9.502 1.00 78.44 88 LEU A N 1
ATOM 681 C CA . LEU A 1 88 ? -12.584 -4.898 9.853 1.00 78.44 88 LEU A CA 1
ATOM 682 C C . LEU A 1 88 ? -13.145 -5.788 10.952 1.00 78.44 88 LEU A C 1
ATOM 684 O O . LEU A 1 88 ? -13.745 -5.323 11.921 1.00 78.44 88 LEU A O 1
ATOM 688 N N . ASN A 1 89 ? -12.927 -7.078 10.780 1.00 74.88 89 ASN A N 1
ATOM 689 C CA . ASN A 1 89 ? -13.269 -8.102 11.737 1.00 74.88 89 ASN A CA 1
ATOM 690 C C . ASN A 1 89 ? -11.978 -8.745 12.236 1.00 74.88 89 ASN A C 1
ATOM 692 O O . ASN A 1 89 ? -11.142 -9.197 11.453 1.00 74.88 89 ASN A O 1
ATOM 696 N N . LYS A 1 90 ? -11.824 -8.820 13.554 1.00 73.00 90 LYS A N 1
ATOM 697 C CA . LYS A 1 90 ? -10.702 -9.504 14.187 1.00 73.00 90 LYS A CA 1
ATOM 698 C C . LYS A 1 90 ? -11.227 -10.721 14.927 1.00 73.00 90 LYS A C 1
ATOM 700 O O . LYS A 1 90 ? -12.036 -10.593 15.839 1.00 73.00 90 LYS A O 1
ATOM 705 N N . ALA A 1 91 ? -10.786 -11.910 14.514 1.00 67.69 91 ALA A N 1
ATOM 706 C CA . ALA A 1 91 ? -11.176 -13.183 15.130 1.00 67.69 91 ALA A CA 1
ATOM 707 C C . ALA A 1 91 ? -12.705 -13.386 15.281 1.00 67.69 91 ALA A C 1
ATOM 709 O O . ALA A 1 91 ? -13.163 -14.009 16.234 1.00 67.69 91 ALA A O 1
ATOM 710 N N . GLY A 1 92 ? -13.498 -12.862 14.339 1.00 70.00 92 GLY A N 1
ATOM 711 C CA . GLY A 1 92 ? -14.962 -12.980 14.349 1.00 70.00 92 GLY A CA 1
ATOM 712 C C . GLY A 1 92 ? -15.707 -11.878 15.109 1.00 70.00 92 GLY A C 1
ATOM 713 O O . GLY A 1 92 ? -16.933 -11.918 15.142 1.00 70.00 92 GLY A O 1
ATOM 714 N N . VAL A 1 93 ? -15.003 -10.890 15.671 1.00 72.31 93 VAL A N 1
ATOM 715 C CA . VAL A 1 93 ? -15.602 -9.697 16.288 1.00 72.31 93 VAL A CA 1
ATOM 716 C C . VAL A 1 93 ? -15.375 -8.491 15.380 1.00 72.31 93 VAL A C 1
ATOM 718 O O . VAL A 1 93 ? -14.241 -8.215 14.980 1.00 72.31 93 VAL A O 1
ATOM 721 N N . ASP A 1 94 ? -16.453 -7.786 15.042 1.00 75.62 94 ASP A N 1
ATOM 722 C CA . ASP A 1 94 ? -16.380 -6.524 14.307 1.00 75.62 94 ASP A CA 1
ATOM 723 C C . ASP A 1 94 ? -15.730 -5.448 15.188 1.00 75.62 94 ASP A C 1
ATOM 725 O O . ASP A 1 94 ? -16.120 -5.252 16.339 1.00 75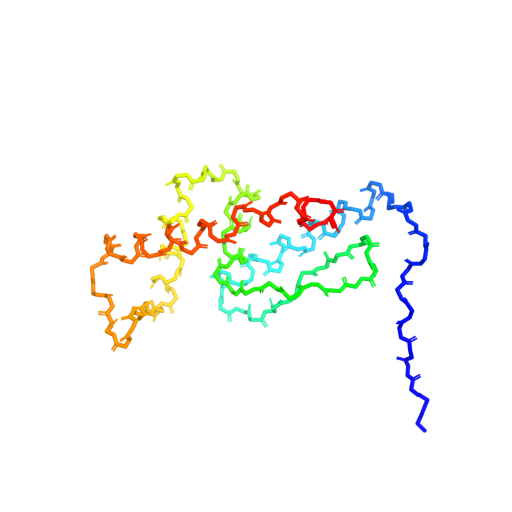.62 94 ASP A O 1
ATOM 729 N N . LEU A 1 95 ? -14.736 -4.740 14.648 1.00 78.50 95 LEU A N 1
ATOM 730 C CA . LEU A 1 95 ? -14.096 -3.624 15.343 1.00 78.50 95 LEU A CA 1
ATOM 731 C C . LEU A 1 95 ? -14.924 -2.351 15.137 1.00 78.50 95 LEU A C 1
ATOM 733 O O . LEU A 1 95 ? -14.983 -1.806 14.033 1.00 78.50 95 LEU A O 1
ATOM 737 N N . GLU A 1 96 ? -15.547 -1.849 16.202 1.00 74.69 96 GLU A N 1
ATOM 738 C CA . GLU A 1 96 ? -16.383 -0.640 16.140 1.00 74.69 96 GLU A CA 1
ATOM 739 C C . GLU A 1 96 ? -15.575 0.658 16.288 1.00 74.69 96 GLU A C 1
ATOM 741 O O . GLU A 1 96 ? -15.987 1.711 15.801 1.00 74.69 96 GLU A O 1
ATOM 746 N N . SER A 1 97 ? -14.407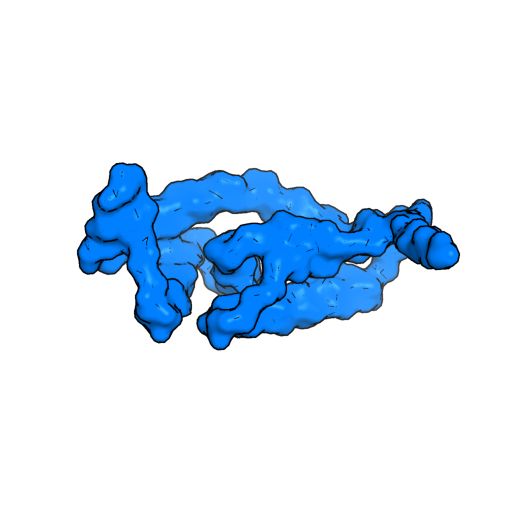 0.598 16.934 1.00 85.38 97 SER A N 1
ATOM 747 C CA . SER A 1 97 ? -13.588 1.778 17.217 1.00 85.38 97 SER A CA 1
ATOM 748 C C . SER A 1 97 ? -12.570 2.058 16.113 1.00 85.38 97 SER A C 1
ATOM 750 O O . SER A 1 97 ? -11.758 1.199 15.768 1.00 85.38 97 SER A O 1
ATOM 752 N N . ASP A 1 98 ? -12.530 3.297 15.610 1.00 86.12 98 ASP A N 1
ATOM 753 C CA . ASP A 1 98 ? -11.525 3.753 14.633 1.00 86.12 98 ASP A CA 1
ATOM 754 C C . ASP A 1 98 ? -10.085 3.461 15.107 1.00 86.12 98 ASP A C 1
ATOM 756 O O . ASP A 1 98 ? -9.238 3.041 14.323 1.00 86.12 98 ASP A O 1
ATOM 760 N N . LYS A 1 99 ? -9.802 3.619 16.410 1.00 86.69 99 LYS A N 1
ATOM 761 C CA . LYS A 1 99 ? -8.464 3.362 16.974 1.00 86.69 99 LYS A CA 1
ATOM 762 C C . LYS A 1 99 ? -8.069 1.888 16.913 1.00 86.69 99 LYS A C 1
ATOM 764 O O . LYS A 1 99 ? -6.900 1.578 16.697 1.00 86.69 99 LYS A O 1
ATOM 769 N N . GLU A 1 100 ? -9.020 0.987 17.131 1.00 86.88 100 GLU A N 1
ATOM 770 C CA . GLU A 1 100 ? -8.767 -0.454 17.068 1.00 86.88 100 GLU A CA 1
ATOM 771 C C . GLU A 1 100 ? -8.573 -0.911 15.624 1.00 86.88 100 GLU A C 1
ATOM 773 O O . GLU A 1 100 ? -7.672 -1.701 15.353 1.00 86.88 100 GLU A O 1
ATOM 778 N N . ASN A 1 101 ? -9.353 -0.346 14.697 1.00 87.75 101 ASN A N 1
ATOM 779 C CA . ASN A 1 101 ? -9.209 -0.580 13.263 1.00 87.75 101 ASN A CA 1
ATOM 780 C C . ASN A 1 101 ? -7.822 -0.161 12.751 1.00 87.75 101 ASN A C 1
ATOM 782 O O . ASN A 1 101 ? -7.156 -0.943 12.075 1.00 87.75 101 ASN A O 1
ATOM 786 N N . ILE A 1 102 ? -7.352 1.037 13.118 1.00 90.12 102 ILE A N 1
ATOM 787 C CA . ILE A 1 102 ? -6.009 1.512 12.747 1.00 90.12 102 ILE A CA 1
ATOM 788 C C . ILE A 1 102 ? -4.933 0.599 13.341 1.00 90.12 102 ILE A C 1
ATOM 790 O O . ILE A 1 102 ? -4.036 0.176 12.622 1.00 90.12 102 ILE A O 1
ATOM 794 N N . LYS A 1 103 ? -5.057 0.217 14.619 1.00 89.75 103 LYS A N 1
ATOM 795 C CA . LYS A 1 103 ? -4.096 -0.684 15.272 1.00 89.75 103 LYS A CA 1
ATOM 796 C C . LYS A 1 103 ? -4.017 -2.054 14.589 1.00 89.75 103 LYS A C 1
ATOM 798 O O . LYS A 1 103 ? -2.943 -2.648 14.522 1.00 89.75 103 LYS A O 1
ATOM 803 N N . GLU A 1 104 ? -5.140 -2.568 14.098 1.00 89.38 104 GLU A N 1
ATOM 804 C CA . GLU A 1 104 ? -5.157 -3.810 13.327 1.00 89.38 104 GLU A CA 1
ATOM 805 C C . GLU A 1 104 ? -4.488 -3.635 11.961 1.00 89.38 104 GLU A C 1
ATOM 807 O O . GLU A 1 104 ? -3.668 -4.461 11.567 1.00 89.38 104 GLU A O 1
ATOM 812 N N . LEU A 1 105 ? -4.775 -2.535 11.264 1.00 90.88 105 LEU A N 1
ATOM 813 C CA . LEU A 1 105 ? -4.115 -2.199 10.002 1.00 90.88 105 LEU A CA 1
ATOM 814 C C . LEU A 1 105 ? -2.605 -2.029 10.171 1.00 90.88 105 LEU A C 1
ATOM 816 O O . LEU A 1 105 ? -1.855 -2.501 9.321 1.00 90.88 105 LEU A O 1
ATOM 820 N N . ASP A 1 106 ? -2.155 -1.446 11.279 1.00 91.38 106 ASP A N 1
ATOM 821 C CA . ASP A 1 106 ? -0.736 -1.359 11.622 1.00 91.38 106 ASP A CA 1
ATOM 822 C C . ASP A 1 106 ? -0.124 -2.753 11.824 1.00 91.38 106 ASP A C 1
ATOM 824 O O . ASP A 1 106 ? 0.999 -3.000 11.387 1.00 91.38 106 ASP A O 1
ATOM 828 N N . SER A 1 107 ? -0.864 -3.701 12.412 1.00 90.38 107 SER A N 1
ATOM 829 C CA . SER A 1 107 ? -0.420 -5.098 12.513 1.00 90.38 107 SER A CA 1
ATOM 830 C C . SER A 1 107 ? -0.283 -5.749 11.135 1.00 90.38 107 SER A C 1
ATOM 832 O O . SER A 1 107 ? 0.723 -6.399 10.865 1.00 90.38 107 SER A O 1
ATOM 834 N N . VAL A 1 108 ? -1.253 -5.542 10.238 1.00 90.00 108 VAL A N 1
ATOM 835 C CA . VAL A 1 108 ? -1.189 -6.041 8.850 1.00 90.00 108 VAL A CA 1
ATOM 836 C C . VAL A 1 108 ? -0.042 -5.382 8.077 1.00 90.00 108 VAL A C 1
ATOM 838 O O . VAL A 1 108 ? 0.589 -6.016 7.229 1.00 90.00 108 VAL A O 1
ATOM 841 N N . LEU A 1 109 ? 0.254 -4.113 8.365 1.00 92.69 109 LEU A N 1
ATOM 842 C CA . LEU A 1 109 ? 1.376 -3.397 7.772 1.00 92.69 109 LEU A CA 1
ATOM 843 C C . LEU A 1 109 ? 2.712 -4.041 8.163 1.00 92.69 109 LEU A C 1
ATOM 845 O O . LEU A 1 109 ? 3.565 -4.194 7.292 1.00 92.69 109 LEU A O 1
ATOM 849 N N . GLN A 1 110 ? 2.880 -4.504 9.407 1.00 92.19 110 GLN A N 1
ATOM 850 C CA . GLN A 1 110 ? 4.105 -5.200 9.834 1.00 92.19 110 GLN A CA 1
ATOM 851 C C . GLN A 1 110 ? 4.395 -6.468 9.012 1.00 92.19 110 GLN A C 1
ATOM 853 O O . GLN A 1 110 ? 5.556 -6.754 8.729 1.00 92.19 110 GLN A O 1
ATOM 858 N N . ASP A 1 111 ? 3.369 -7.176 8.531 1.00 90.75 111 ASP A N 1
ATOM 859 C CA . ASP A 1 111 ? 3.539 -8.329 7.629 1.00 90.75 111 ASP A CA 1
ATOM 860 C C . ASP A 1 111 ? 3.881 -7.931 6.180 1.00 90.75 111 ASP A C 1
ATOM 862 O O . ASP A 1 111 ? 4.321 -8.758 5.366 1.00 90.75 111 ASP A O 1
ATOM 866 N N . LEU A 1 112 ? 3.638 -6.668 5.819 1.00 91.94 112 LEU A N 1
ATOM 867 C CA . LEU A 1 112 ? 3.908 -6.111 4.498 1.00 91.94 112 LEU A CA 1
ATOM 868 C C . LEU A 1 112 ? 5.316 -5.516 4.395 1.00 91.94 112 LEU A C 1
ATOM 870 O O . LEU A 1 112 ? 5.949 -5.681 3.352 1.00 91.94 112 LEU A O 1
ATOM 874 N N . LEU A 1 113 ? 5.815 -4.854 5.444 1.00 92.12 113 LEU A N 1
ATOM 875 C CA . LEU A 1 113 ? 7.114 -4.164 5.428 1.00 92.12 113 LEU A CA 1
ATOM 876 C C . LEU A 1 113 ? 8.278 -5.052 4.947 1.00 92.12 113 LEU A C 1
ATOM 878 O O . LEU A 1 113 ? 9.014 -4.613 4.057 1.00 92.12 113 LEU A O 1
ATOM 882 N N . PRO A 1 114 ? 8.414 -6.321 5.390 1.00 93.94 114 PRO A N 1
ATOM 883 C CA . PRO A 1 114 ? 9.473 -7.208 4.905 1.00 93.94 114 PRO A CA 1
ATOM 884 C C . PRO A 1 114 ? 9.379 -7.528 3.404 1.00 93.94 114 PRO A C 1
ATOM 886 O O . PRO A 1 114 ? 10.374 -7.905 2.788 1.00 93.94 114 PRO A O 1
ATOM 889 N N . LYS A 1 115 ? 8.195 -7.380 2.794 1.00 91.75 115 LYS A N 1
ATOM 890 C CA . LYS A 1 115 ? 7.943 -7.654 1.368 1.00 91.75 115 LYS A CA 1
ATOM 891 C C . LYS A 1 115 ? 8.226 -6.442 0.476 1.00 91.75 115 LYS A C 1
ATOM 893 O O . LYS A 1 115 ? 8.352 -6.604 -0.735 1.00 91.75 115 LYS A O 1
ATOM 898 N N . ILE A 1 116 ? 8.370 -5.238 1.036 1.00 92.19 116 ILE A N 1
ATOM 899 C CA . ILE A 1 116 ? 8.619 -4.017 0.252 1.00 92.19 116 ILE A CA 1
ATOM 900 C C . ILE A 1 116 ? 9.916 -4.092 -0.569 1.00 92.19 116 ILE A C 1
ATOM 902 O O . ILE A 1 116 ? 9.861 -3.766 -1.757 1.00 92.19 116 ILE A O 1
ATOM 906 N N . PRO A 1 117 ? 11.067 -4.540 -0.025 1.00 92.81 117 PRO A N 1
ATOM 907 C CA . PRO A 1 117 ? 12.283 -4.696 -0.825 1.00 92.81 117 PRO A CA 1
ATOM 908 C C . PRO A 1 117 ? 12.096 -5.658 -2.004 1.00 92.81 117 PRO A C 1
ATOM 910 O O . PRO A 1 117 ? 12.576 -5.392 -3.104 1.00 92.81 117 PRO A O 1
ATOM 913 N N . LEU A 1 118 ? 11.338 -6.743 -1.803 1.00 91.56 118 LEU A N 1
ATOM 914 C CA . LEU A 1 118 ? 10.994 -7.683 -2.868 1.00 91.56 118 LEU A CA 1
ATOM 915 C C . LEU A 1 118 ? 10.158 -7.003 -3.962 1.00 91.56 118 LEU A C 1
ATOM 917 O O . LEU A 1 118 ? 10.454 -7.165 -5.142 1.00 91.56 118 LEU A O 1
ATOM 921 N N . TYR A 1 119 ? 9.152 -6.208 -3.596 1.00 92.31 119 TYR A N 1
ATOM 922 C CA . TYR A 1 119 ? 8.322 -5.488 -4.567 1.00 92.31 119 TYR A CA 1
ATOM 923 C C . TYR A 1 119 ? 9.096 -4.428 -5.356 1.00 92.31 119 TYR A C 1
ATOM 925 O O . TYR A 1 119 ? 8.867 -4.292 -6.558 1.00 92.31 119 TYR A O 1
ATOM 933 N N . LYS A 1 120 ? 10.056 -3.741 -4.725 1.00 90.69 120 LYS A N 1
ATOM 934 C CA . LYS A 1 120 ? 10.979 -2.832 -5.425 1.00 90.69 120 LYS A CA 1
ATOM 935 C C . LYS A 1 120 ? 11.824 -3.580 -6.455 1.00 90.69 120 LYS A C 1
ATOM 937 O O . LYS A 1 120 ? 11.872 -3.182 -7.612 1.00 90.69 120 LYS A O 1
ATOM 942 N N . ASN A 1 121 ? 12.407 -4.718 -6.073 1.00 89.50 121 ASN A N 1
ATOM 943 C CA . ASN A 1 121 ? 13.200 -5.538 -6.995 1.00 89.50 121 ASN A CA 1
ATOM 944 C C . ASN A 1 121 ? 12.370 -6.074 -8.168 1.00 89.50 121 ASN A C 1
ATOM 946 O O . ASN A 1 121 ? 12.870 -6.194 -9.281 1.00 89.50 121 ASN A O 1
ATOM 950 N N . LEU A 1 122 ? 11.093 -6.378 -7.934 1.00 88.62 122 LEU A N 1
ATOM 951 C CA . LEU A 1 122 ? 10.174 -6.825 -8.978 1.00 88.62 122 LEU A CA 1
ATOM 952 C C . LEU A 1 122 ? 9.738 -5.707 -9.938 1.00 88.62 122 LEU A C 1
ATOM 954 O O . LEU A 1 122 ? 9.113 -6.024 -10.949 1.00 88.62 122 LEU A O 1
ATOM 958 N N . GLY A 1 123 ? 10.047 -4.438 -9.645 1.00 88.25 123 GLY A N 1
ATOM 959 C CA . GLY A 1 123 ? 9.594 -3.276 -10.414 1.00 88.25 123 GLY A CA 1
ATOM 960 C C . GLY A 1 123 ? 8.121 -2.928 -10.181 1.00 88.25 123 GLY A C 1
ATOM 961 O O . GLY A 1 123 ? 7.463 -2.396 -11.074 1.00 88.25 123 GLY A O 1
ATOM 962 N N . ILE A 1 124 ? 7.585 -3.286 -9.009 1.00 90.62 124 ILE A N 1
ATOM 963 C CA . ILE A 1 124 ? 6.202 -2.983 -8.616 1.00 90.62 124 ILE A CA 1
ATOM 964 C C . ILE A 1 124 ? 6.095 -1.575 -8.012 1.00 90.62 124 ILE A C 1
ATOM 966 O O . ILE A 1 124 ? 5.080 -0.905 -8.218 1.00 90.62 124 ILE A O 1
ATOM 970 N N . LEU A 1 125 ? 7.135 -1.163 -7.276 1.00 87.62 125 LEU A N 1
ATOM 971 C CA . LEU A 1 125 ? 7.286 0.113 -6.571 1.00 87.62 125 LEU A CA 1
ATOM 972 C C . LEU A 1 125 ? 8.456 0.920 -7.128 1.00 87.62 125 LEU A C 1
ATOM 974 O O . LEU A 1 125 ? 9.490 0.283 -7.427 1.00 87.62 125 LEU A O 1
#

Organism: NCBI:txid37372

Foldseek 3Di:
DPPPDDQFPPDQDDDPVNLVVQQVVLLVVLVVLLVVDDDQWRQQNNRNDTDGHDSLVSQLVNCVVVVHDLVCSLVSSLVSCVVVVHFDDDPNRTDPDSVVSSVVSNVVSVVCVVCVVVCVSSSND

pLDDT: mean 83.88, std 12.47, range [40.69, 94.69]

Secondary structure (DSSP, 8-state):
------PPP------HHHHHHHHHHHHHHHHHHTTT----EEEEGGGTEEEE--HHHHHHHHHHHTT--HHHHHHHHHHHHHHTTPPPEETTEE---HHHHHHHHHHHHHHHGGGHHHHHHTT--